Protein AF-A0A139D3P9-F1 (afdb_monomer)

pLDDT: mean 92.94, std 8.16, range [63.44, 98.5]

Sequence (117 aa):
MKNHRDSVEDFERKSLSEIKRGQNHYDLLEAVRLAPSATNGQPWFLVSEAAQIHLYQKSPNFIKKFFYQKMNKIDMGIALAHLWLAVDHLNRDFKIEKLAEVPAEVEGYNYLCTLKL

Solvent-accessible surface area (backbone atoms only — not comparable to full-atom values): 6859 Å² total; per-residue (Å²): 134,83,82,84,59,93,52,79,82,56,53,93,57,77,54,68,76,79,34,43,46,71,89,44,62,60,73,40,53,47,40,33,55,70,40,72,37,73,93,68,62,62,52,58,36,36,43,32,44,95,53,36,38,36,40,24,38,56,54,61,57,78,82,49,33,79,73,41,52,68,54,48,56,49,29,50,50,44,26,49,49,31,34,52,51,42,39,53,75,68,72,50,71,71,47,79,45,66,66,97,62,80,93,68,91,49,93,65,42,42,84,65,36,32,41,37,90

Mean predicted aligned error: 3.98 Å

Radius of gyration: 14.33 Å; Cα contacts (8 Å, |Δi|>4): 163; chains: 1; bounding box: 42×36×28 Å

Secondary structure (DSSP, 8-state):
---S-SSGGGS----HHHHEESSS-HHHHHHHHHS--GGG---EEEEE-SSEEEEEEE---HHHHHHHHHHHHHHHHHHHHHHHHHHHHTT---EEE--SS-SS--TTEEEEEEEE-

Nearest PDB structures (foldseek):
  1vkw-assembly1_A  TM=7.972E-01  e=2.593E-04  Thermotoga maritima MSB8
  7mwr-assembly1_A  TM=4.673E-01  e=2.557E-01  synthetic construct
  7mwr-assembly1_B  TM=5.411E-01  e=5.732E-01  synthetic construct
  8pog-assembly1_D  TM=3.659E-01  e=3.471E+00  Enterobacter sp. 638
  6d6k-assembly1_A  TM=4.088E-01  e=6.070E+00  Acinetobacter baumannii

Structure (mmCIF, N/CA/C/O backbone):
data_AF-A0A139D3P9-F1
#
_entry.id   AF-A0A139D3P9-F1
#
loop_
_atom_site.group_PDB
_atom_site.id
_atom_site.type_symbol
_atom_site.label_atom_id
_atom_site.label_alt_id
_atom_site.label_comp_id
_atom_site.label_asym_id
_atom_site.label_entity_id
_atom_site.label_seq_id
_atom_site.pdbx_PDB_ins_code
_atom_site.Cartn_x
_atom_site.Cartn_y
_atom_site.Cartn_z
_atom_site.occupancy
_atom_site.B_iso_or_equiv
_atom_site.auth_seq_id
_atom_site.auth_comp_id
_atom_site.auth_asym_id
_atom_site.auth_atom_id
_atom_site.pdbx_PDB_model_num
ATOM 1 N N . MET A 1 1 ? 22.017 14.928 -14.978 1.00 63.44 1 MET A N 1
ATOM 2 C CA . MET A 1 1 ? 21.037 14.860 -13.873 1.00 63.44 1 MET A CA 1
ATOM 3 C C . MET A 1 1 ? 21.526 13.781 -12.921 1.00 63.44 1 MET A C 1
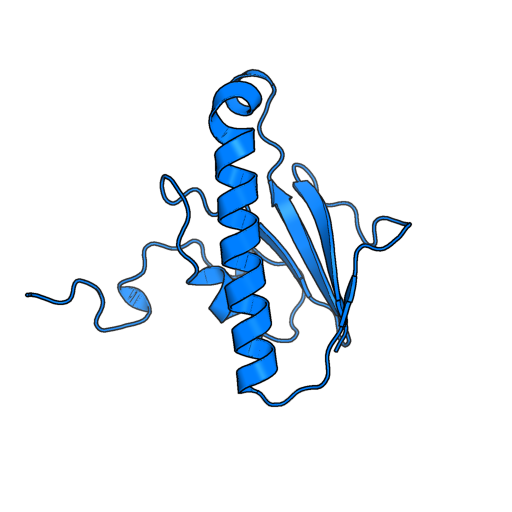ATOM 5 O O . MET A 1 1 ? 21.816 12.695 -13.400 1.00 63.44 1 MET A O 1
ATOM 9 N N . LYS A 1 2 ? 21.751 14.094 -11.640 1.00 75.25 2 LYS A N 1
ATOM 10 C CA . LYS A 1 2 ? 22.192 13.095 -10.653 1.00 75.25 2 LYS A CA 1
ATOM 11 C C . LYS A 1 2 ? 20.951 12.333 -10.183 1.00 75.25 2 LYS A C 1
ATOM 13 O O . LYS A 1 2 ? 19.967 12.980 -9.830 1.00 75.25 2 LYS A O 1
ATOM 18 N N . ASN A 1 3 ? 20.969 11.003 -10.236 1.00 78.00 3 ASN A N 1
ATOM 19 C CA . ASN A 1 3 ? 19.907 10.218 -9.614 1.00 78.00 3 ASN A CA 1
ATOM 20 C C . ASN A 1 3 ? 19.997 10.396 -8.098 1.00 78.00 3 ASN A C 1
ATOM 22 O O . ASN A 1 3 ? 21.082 10.437 -7.526 1.00 78.00 3 ASN A O 1
ATOM 26 N N . HIS A 1 4 ? 18.843 10.580 -7.464 1.00 79.38 4 HIS A N 1
ATOM 27 C CA . HIS A 1 4 ? 18.740 10.720 -6.010 1.00 79.38 4 HIS A CA 1
ATOM 28 C C . HIS A 1 4 ? 18.398 9.394 -5.320 1.00 79.38 4 HIS A C 1
ATOM 30 O O . HIS A 1 4 ? 18.250 9.374 -4.105 1.00 79.38 4 HIS A O 1
ATOM 36 N N . ARG A 1 5 ? 18.200 8.325 -6.099 1.00 84.31 5 ARG A N 1
ATOM 37 C CA . ARG A 1 5 ? 17.860 6.981 -5.635 1.00 84.31 5 ARG A CA 1
ATOM 38 C C . ARG A 1 5 ? 18.529 5.980 -6.567 1.00 84.31 5 ARG A C 1
ATOM 40 O O . ARG A 1 5 ? 18.108 5.860 -7.716 1.00 84.31 5 ARG A O 1
ATOM 47 N N . ASP A 1 6 ? 19.563 5.322 -6.069 1.00 86.50 6 ASP A N 1
ATOM 48 C CA . ASP A 1 6 ? 20.315 4.272 -6.759 1.00 86.50 6 ASP A CA 1
ATOM 49 C C . ASP A 1 6 ? 20.016 2.884 -6.150 1.00 86.50 6 ASP A C 1
ATOM 51 O O . ASP A 1 6 ? 20.297 1.857 -6.766 1.00 86.50 6 ASP A O 1
ATOM 55 N N . SER A 1 7 ? 19.397 2.851 -4.965 1.00 87.81 7 SER A N 1
ATOM 56 C CA . SER A 1 7 ? 19.052 1.659 -4.190 1.00 87.81 7 SER A CA 1
ATOM 57 C C . SER A 1 7 ? 17.712 1.811 -3.448 1.00 87.81 7 SER A C 1
ATOM 59 O O . SER A 1 7 ? 17.117 2.893 -3.411 1.00 87.81 7 SER A O 1
ATOM 61 N N . VAL A 1 8 ? 17.205 0.721 -2.862 1.00 85.25 8 VAL A N 1
ATOM 62 C CA . VAL A 1 8 ? 15.951 0.728 -2.077 1.00 85.25 8 VAL A CA 1
ATOM 63 C C . VAL A 1 8 ? 16.128 1.507 -0.770 1.00 85.25 8 VAL A C 1
ATOM 65 O O . VAL A 1 8 ? 15.185 2.123 -0.272 1.00 85.25 8 VAL A O 1
ATOM 68 N N . GLU A 1 9 ? 17.345 1.524 -0.241 1.00 87.31 9 GLU A N 1
ATOM 69 C CA . GLU A 1 9 ? 17.747 2.196 0.990 1.00 87.31 9 GLU A CA 1
ATOM 70 C C . GLU A 1 9 ? 17.697 3.726 0.864 1.00 87.31 9 GLU A C 1
ATOM 72 O O . GLU A 1 9 ? 17.482 4.417 1.859 1.00 87.31 9 GLU A O 1
ATOM 77 N N . ASP A 1 10 ? 17.799 4.259 -0.357 1.00 88.69 10 ASP A N 1
ATOM 78 C CA . ASP A 1 10 ? 17.703 5.702 -0.625 1.00 88.69 10 ASP A CA 1
ATOM 79 C C . ASP A 1 10 ? 16.269 6.243 -0.485 1.00 88.69 10 ASP A C 1
ATOM 81 O O . ASP A 1 10 ? 16.023 7.455 -0.522 1.00 88.69 10 ASP A O 1
ATOM 85 N N . PHE A 1 11 ? 15.278 5.357 -0.358 1.00 91.56 11 PHE A N 1
ATOM 86 C CA . PHE A 1 11 ? 13.894 5.748 -0.152 1.00 91.56 11 PHE A CA 1
ATOM 87 C C . PHE A 1 11 ? 13.629 5.997 1.332 1.00 91.56 11 PHE A C 1
ATOM 89 O O . PHE A 1 11 ? 13.479 5.068 2.123 1.00 91.56 11 PHE A O 1
ATOM 96 N N . GLU A 1 12 ? 13.423 7.264 1.694 1.00 93.88 12 GLU A N 1
ATOM 97 C CA . GLU A 1 12 ? 12.862 7.623 2.998 1.00 93.88 12 GLU A CA 1
ATOM 98 C C . GLU A 1 12 ? 11.412 7.127 3.111 1.00 93.88 12 GLU A C 1
ATOM 100 O O . GLU A 1 12 ? 10.456 7.792 2.689 1.00 93.88 12 GLU A O 1
ATOM 105 N N . ARG A 1 13 ? 11.241 5.924 3.655 1.00 96.00 13 ARG A N 1
ATOM 106 C CA . ARG A 1 13 ? 9.955 5.247 3.821 1.00 96.00 13 ARG A CA 1
ATOM 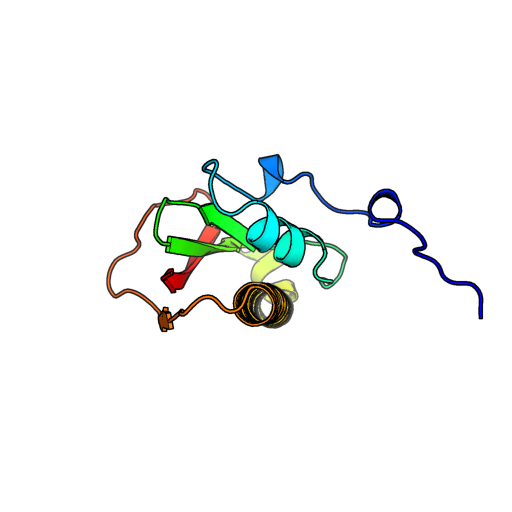107 C C . ARG A 1 13 ? 9.872 4.588 5.184 1.00 96.00 13 ARG A C 1
ATOM 109 O O . ARG A 1 13 ? 10.874 4.139 5.732 1.00 96.00 13 ARG A O 1
ATOM 116 N N . LYS A 1 14 ? 8.649 4.498 5.702 1.00 96.94 14 LYS A N 1
ATOM 117 C CA . LYS A 1 14 ? 8.335 3.664 6.860 1.00 96.94 14 LYS A CA 1
ATOM 118 C C . LYS A 1 14 ? 8.737 2.223 6.556 1.00 96.94 14 LYS A C 1
ATOM 120 O O . LYS A 1 14 ? 8.702 1.785 5.400 1.00 96.94 14 LYS A O 1
ATOM 125 N N . SER A 1 15 ? 9.109 1.488 7.592 1.00 96.25 15 SER A N 1
ATOM 126 C CA . SER A 1 15 ? 9.354 0.052 7.491 1.00 96.25 15 SER A CA 1
ATOM 127 C C . SER A 1 15 ? 8.066 -0.693 7.120 1.00 96.25 15 SER A C 1
ATOM 129 O O . SER A 1 15 ? 6.957 -0.221 7.383 1.00 96.25 15 SER A O 1
ATOM 131 N N . LEU A 1 16 ? 8.188 -1.898 6.549 1.00 95.25 16 LEU A N 1
ATOM 132 C CA . LEU A 1 16 ? 7.014 -2.727 6.252 1.00 95.25 16 LEU A CA 1
ATOM 133 C C . LEU A 1 16 ? 6.164 -2.983 7.502 1.00 95.25 16 LEU A C 1
ATOM 135 O O . LEU A 1 16 ? 4.942 -2.937 7.419 1.00 95.25 16 LEU A O 1
ATOM 139 N N . SER A 1 17 ? 6.790 -3.203 8.662 1.00 95.50 17 SER A N 1
ATOM 140 C CA . SER A 1 17 ? 6.092 -3.428 9.935 1.00 95.50 17 SER A CA 1
ATOM 141 C C . SER A 1 17 ? 5.212 -2.260 10.383 1.00 95.50 17 SER A C 1
ATOM 143 O O . SER A 1 17 ? 4.245 -2.483 11.100 1.00 95.50 17 SER A O 1
ATOM 145 N N . GLU A 1 18 ? 5.510 -1.032 9.960 1.00 96.88 18 GLU A N 1
ATOM 146 C CA . GLU A 1 18 ? 4.705 0.149 10.301 1.00 96.88 18 GLU A CA 1
ATOM 147 C C . GLU A 1 18 ? 3.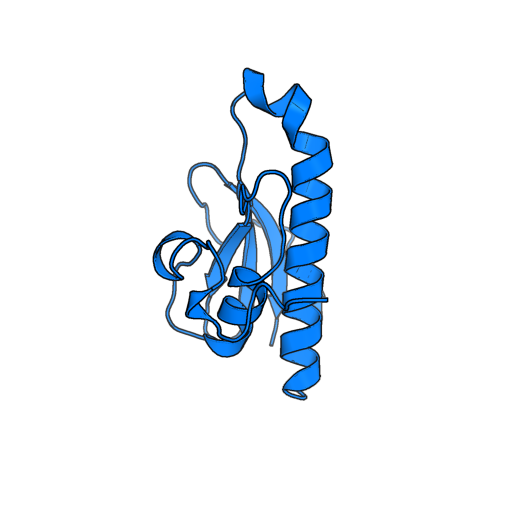492 0.333 9.383 1.00 96.88 18 GLU A C 1
ATOM 149 O O . GLU A 1 18 ? 2.545 1.033 9.745 1.00 96.88 18 GLU A O 1
ATOM 154 N N . ILE A 1 19 ? 3.521 -0.264 8.188 1.00 97.06 19 ILE A N 1
ATOM 155 C CA . ILE A 1 19 ? 2.474 -0.097 7.174 1.00 97.06 19 ILE A CA 1
ATOM 156 C C . ILE A 1 19 ? 1.689 -1.379 6.898 1.00 97.06 19 ILE A C 1
ATOM 158 O O . ILE A 1 19 ? 0.816 -1.362 6.031 1.00 97.06 19 ILE A O 1
ATOM 162 N N . LYS A 1 20 ? 1.991 -2.493 7.581 1.00 97.56 20 LYS A N 1
ATOM 163 C CA . LYS A 1 20 ? 1.300 -3.766 7.361 1.00 97.56 20 LYS A CA 1
ATOM 164 C C . LYS A 1 20 ? 0.973 -4.540 8.632 1.00 97.56 20 LYS A C 1
ATOM 166 O O . LYS A 1 20 ? 1.714 -4.520 9.611 1.00 97.56 20 LYS A O 1
ATOM 171 N N . ARG A 1 21 ? -0.045 -5.391 8.516 1.00 96.94 21 ARG A N 1
ATOM 172 C CA . ARG A 1 21 ? -0.257 -6.600 9.324 1.00 96.94 21 ARG A CA 1
ATOM 173 C C . ARG A 1 21 ? -0.245 -7.833 8.411 1.00 96.94 21 ARG A C 1
ATOM 175 O O . ARG A 1 21 ? -0.656 -7.741 7.259 1.00 96.94 21 ARG A O 1
ATOM 182 N N . GLY A 1 22 ? 0.186 -8.984 8.931 1.00 95.75 22 GLY A N 1
ATOM 183 C CA . GLY A 1 22 ? 0.263 -10.248 8.180 1.00 95.75 22 GLY A CA 1
ATOM 184 C C . GLY A 1 22 ? 1.638 -10.508 7.561 1.00 95.75 22 GLY A C 1
ATOM 185 O O . GLY A 1 22 ? 2.511 -9.644 7.618 1.00 95.75 22 GLY A O 1
ATOM 186 N N . GLN A 1 23 ? 1.858 -11.710 7.021 1.00 95.31 23 GLN A N 1
ATOM 187 C CA . GLN A 1 23 ? 3.179 -12.179 6.556 1.00 95.31 23 GLN A CA 1
ATOM 188 C C . GLN A 1 23 ? 3.173 -12.719 5.113 1.00 95.31 23 GLN A C 1
ATOM 190 O O . GLN A 1 23 ? 4.104 -13.409 4.719 1.00 95.31 23 GLN A O 1
ATOM 195 N N . ASN A 1 24 ? 2.138 -12.427 4.321 1.00 96.69 24 ASN A N 1
ATOM 196 C CA . ASN A 1 24 ? 2.050 -12.873 2.927 1.00 96.69 24 ASN A CA 1
ATOM 197 C C . ASN A 1 24 ? 2.402 -11.736 1.953 1.00 96.69 24 ASN A C 1
ATOM 199 O O . ASN A 1 24 ? 2.310 -10.558 2.314 1.00 96.69 24 ASN A O 1
ATOM 203 N N . HIS A 1 25 ? 2.748 -12.095 0.712 1.00 97.19 25 HIS A N 1
ATOM 204 C CA . HIS A 1 25 ? 2.856 -11.178 -0.439 1.00 97.19 25 HIS A CA 1
ATOM 205 C C . HIS A 1 25 ? 3.831 -10.003 -0.268 1.00 97.19 25 HIS A C 1
ATOM 207 O O . HIS A 1 25 ? 3.527 -8.881 -0.664 1.00 97.19 25 HIS A O 1
ATOM 213 N N . TYR A 1 26 ? 4.993 -10.226 0.357 1.00 97.00 26 TYR A N 1
ATOM 214 C CA . TYR A 1 26 ? 5.961 -9.156 0.650 1.00 97.00 26 TYR A CA 1
ATOM 215 C C . TYR A 1 26 ? 6.382 -8.341 -0.576 1.00 97.00 26 TYR A C 1
ATOM 217 O O . TYR A 1 26 ? 6.523 -7.130 -0.464 1.00 97.00 26 TYR A O 1
ATOM 225 N N . ASP A 1 27 ? 6.537 -8.993 -1.725 1.00 96.88 27 ASP A N 1
ATOM 226 C CA . ASP A 1 27 ? 6.790 -8.382 -3.033 1.00 96.88 27 ASP A CA 1
ATOM 227 C C . ASP A 1 27 ? 5.743 -7.310 -3.386 1.00 96.88 27 ASP A C 1
ATOM 229 O O . ASP A 1 27 ? 6.086 -6.178 -3.732 1.00 96.88 27 ASP A O 1
ATOM 233 N N . LEU A 1 28 ? 4.461 -7.634 -3.210 1.00 98.31 28 LEU A N 1
ATOM 234 C CA . LEU A 1 28 ? 3.348 -6.715 -3.454 1.00 98.31 28 LEU A CA 1
ATOM 235 C C . LEU A 1 28 ? 3.301 -5.570 -2.433 1.00 98.31 28 LEU A C 1
ATOM 237 O O . LEU A 1 28 ? 3.068 -4.415 -2.792 1.00 98.31 28 LEU A O 1
ATOM 241 N N . LEU A 1 29 ? 3.526 -5.873 -1.151 1.00 98.19 29 LEU A N 1
ATOM 242 C CA . LEU A 1 29 ? 3.500 -4.863 -0.086 1.00 98.19 29 LEU A CA 1
ATOM 243 C C . LEU A 1 29 ? 4.674 -3.882 -0.203 1.00 98.19 29 LEU A C 1
ATOM 245 O O . LEU A 1 29 ? 4.522 -2.698 0.102 1.00 98.19 29 LEU A O 1
ATOM 249 N N . GLU A 1 30 ? 5.826 -4.360 -0.666 1.00 97.81 30 GLU A N 1
ATOM 250 C CA . GLU A 1 30 ? 7.020 -3.548 -0.880 1.00 97.81 30 GLU A CA 1
ATOM 251 C C . GLU A 1 30 ? 6.823 -2.538 -2.012 1.00 97.81 30 GLU A C 1
ATOM 253 O O . GLU A 1 30 ? 7.170 -1.366 -1.859 1.00 97.81 30 GLU A O 1
ATOM 258 N N . ALA A 1 31 ? 6.161 -2.934 -3.102 1.00 98.06 31 ALA A N 1
ATOM 259 C CA . ALA A 1 31 ? 5.799 -2.001 -4.168 1.00 98.06 31 ALA A CA 1
ATOM 260 C C . ALA A 1 31 ? 4.936 -0.840 -3.643 1.0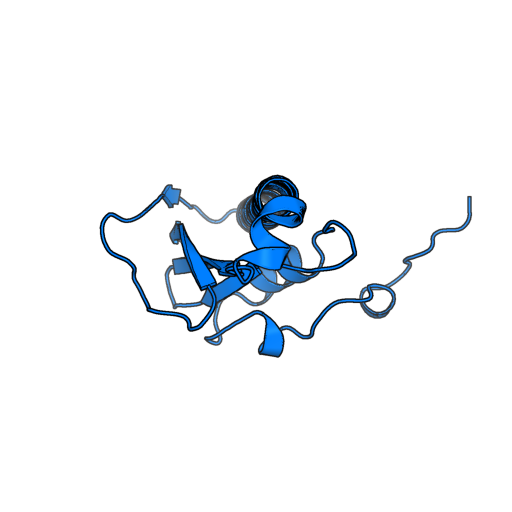0 98.06 31 ALA A C 1
ATOM 262 O O . ALA A 1 31 ? 5.170 0.324 -3.979 1.00 98.06 31 ALA A O 1
ATOM 263 N N . VAL A 1 32 ? 3.982 -1.134 -2.752 1.00 98.38 32 VAL A N 1
ATOM 264 C CA . VAL A 1 32 ? 3.174 -0.101 -2.088 1.00 98.38 32 VAL A CA 1
ATOM 265 C C . VAL A 1 32 ? 4.018 0.754 -1.144 1.00 98.38 32 VAL A C 1
ATOM 267 O O . VAL A 1 32 ? 3.847 1.971 -1.111 1.00 98.38 32 VAL A O 1
ATOM 270 N N . ARG A 1 33 ? 4.956 0.159 -0.396 1.00 98.12 33 ARG A N 1
ATOM 271 C CA . ARG A 1 33 ? 5.865 0.895 0.499 1.00 98.12 33 ARG A CA 1
ATOM 272 C C . ARG A 1 33 ? 6.676 1.949 -0.252 1.00 98.12 33 ARG A C 1
ATOM 274 O O . ARG A 1 33 ? 6.853 3.054 0.256 1.00 98.12 33 ARG A O 1
ATOM 281 N N . LEU A 1 34 ? 7.149 1.625 -1.453 1.00 97.12 34 LEU A N 1
ATOM 282 C CA . LEU A 1 34 ? 8.008 2.504 -2.251 1.00 97.12 34 LEU A CA 1
ATOM 283 C C . LEU A 1 34 ? 7.248 3.628 -2.968 1.00 97.12 34 LEU A C 1
ATOM 285 O O . LEU A 1 34 ? 7.860 4.643 -3.334 1.00 97.12 34 LEU A O 1
ATOM 289 N N . ALA A 1 35 ? 5.924 3.506 -3.088 1.00 97.69 35 ALA A N 1
ATOM 290 C CA . ALA A 1 35 ? 5.066 4.507 -3.706 1.00 97.69 35 ALA A CA 1
ATOM 291 C C . ALA A 1 35 ? 5.340 5.927 -3.155 1.00 97.69 35 ALA A C 1
ATOM 293 O O . ALA A 1 35 ? 5.599 6.108 -1.957 1.00 97.69 35 ALA A O 1
ATOM 294 N N . PRO A 1 36 ? 5.334 6.973 -4.003 1.00 96.44 36 PRO A N 1
ATOM 295 C CA . PRO A 1 36 ? 5.423 8.347 -3.534 1.00 96.44 36 PRO A CA 1
ATOM 296 C C . PRO A 1 36 ? 4.120 8.773 -2.850 1.00 96.44 36 PRO A C 1
ATOM 298 O O . PRO A 1 36 ? 3.043 8.259 -3.138 1.00 96.44 36 PRO A O 1
ATOM 301 N N . SER A 1 37 ? 4.225 9.744 -1.946 1.00 96.06 37 SER A N 1
ATOM 302 C CA . SER A 1 37 ? 3.071 10.374 -1.305 1.00 96.06 37 SER A CA 1
ATOM 303 C C . SER A 1 37 ? 3.364 11.829 -0.991 1.00 96.06 37 SER A C 1
ATOM 305 O O . SER A 1 37 ? 4.520 12.221 -0.781 1.00 96.06 37 SER A O 1
ATOM 307 N N . ALA A 1 38 ? 2.318 12.641 -0.942 1.00 92.69 38 ALA A N 1
ATOM 308 C CA . ALA A 1 38 ? 2.463 14.033 -0.598 1.00 92.69 38 ALA A CA 1
ATOM 309 C C . ALA A 1 38 ? 3.003 14.189 0.830 1.00 92.69 38 ALA A C 1
ATOM 311 O O . ALA A 1 38 ? 2.606 13.484 1.762 1.00 92.69 38 ALA A O 1
ATOM 312 N N . THR A 1 39 ? 3.953 15.111 1.009 1.00 90.38 39 THR A N 1
ATOM 313 C CA . THR A 1 39 ? 4.672 15.333 2.283 1.00 90.38 39 THR A CA 1
ATOM 314 C C . THR A 1 39 ? 5.350 14.077 2.858 1.00 90.38 39 THR A C 1
ATOM 316 O O . THR A 1 39 ? 5.670 14.044 4.041 1.00 90.38 39 THR A O 1
ATOM 319 N N . ASN A 1 40 ? 5.550 13.036 2.035 1.00 93.75 40 ASN A N 1
ATOM 320 C CA . ASN A 1 40 ? 6.014 11.713 2.458 1.00 93.75 40 ASN A CA 1
ATOM 321 C C . ASN A 1 40 ? 5.146 11.070 3.566 1.00 93.75 40 ASN A C 1
ATOM 323 O O . ASN A 1 40 ? 5.626 10.268 4.370 1.00 93.75 40 ASN A O 1
ATOM 327 N N . GLY A 1 41 ? 3.856 11.429 3.629 1.00 93.38 41 GLY A N 1
ATOM 328 C CA . GLY A 1 41 ? 2.962 11.043 4.723 1.00 93.38 41 GLY A CA 1
ATOM 329 C C . GLY A 1 41 ? 2.657 9.544 4.787 1.00 93.38 41 GLY A C 1
ATOM 330 O O . GLY A 1 41 ? 2.366 9.026 5.875 1.00 93.38 41 GLY A O 1
ATOM 331 N N . GLN A 1 42 ? 2.751 8.854 3.643 1.00 97.06 42 GLN A N 1
ATOM 332 C CA . GLN A 1 42 ? 2.521 7.414 3.478 1.00 97.06 42 GLN A CA 1
ATOM 333 C C . GLN A 1 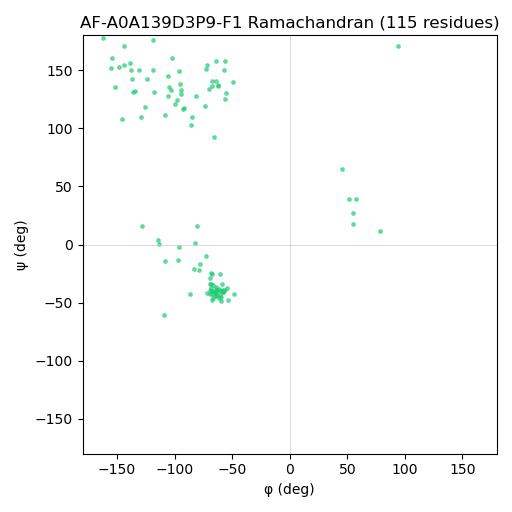42 ? 1.240 6.979 4.211 1.00 97.06 42 GLN A C 1
ATO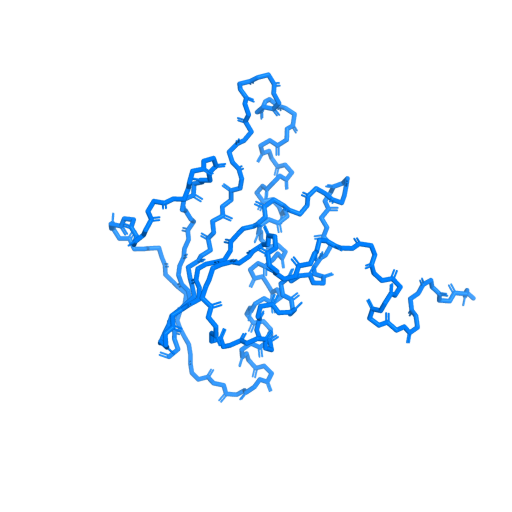M 335 O O . GLN A 1 42 ? 1.318 6.303 5.247 1.00 97.06 42 GLN A O 1
ATOM 340 N N . PRO A 1 43 ? 0.061 7.468 3.770 1.00 96.56 43 PRO A N 1
ATOM 341 C CA . PRO A 1 43 ? -1.194 7.320 4.498 1.00 96.56 43 PRO A CA 1
ATOM 342 C C . PRO A 1 43 ? -1.853 5.948 4.295 1.00 96.56 43 PRO A C 1
ATOM 344 O O . PRO A 1 43 ? -3.034 5.815 4.597 1.00 96.56 43 PRO A O 1
ATOM 347 N N . TRP A 1 44 ? -1.137 4.945 3.789 1.00 98.19 44 TRP A N 1
ATOM 348 C CA . TRP A 1 44 ? -1.648 3.592 3.581 1.00 98.19 44 TRP A CA 1
ATOM 349 C C . TRP A 1 44 ? -1.306 2.662 4.743 1.00 98.19 44 TRP A C 1
ATOM 351 O O . TRP A 1 44 ? -0.261 2.784 5.381 1.00 98.19 44 TRP A O 1
ATOM 361 N N . PHE A 1 45 ? -2.191 1.698 4.973 1.00 98.38 45 PHE A N 1
ATOM 362 C CA . PHE A 1 45 ? -1.934 0.516 5.783 1.00 98.38 45 PHE A CA 1
ATOM 363 C C . PHE A 1 45 ? -2.513 -0.712 5.078 1.00 98.38 45 PHE A C 1
ATOM 365 O O . PHE A 1 45 ? -3.571 -0.635 4.452 1.00 98.38 45 PHE A O 1
ATOM 372 N N . LEU A 1 46 ? -1.806 -1.832 5.159 1.00 98.38 46 LEU A N 1
ATOM 373 C CA . LEU A 1 46 ? -2.105 -3.070 4.450 1.00 98.38 46 LEU A CA 1
ATOM 374 C C . LEU A 1 46 ? -2.398 -4.184 5.453 1.00 98.38 46 LEU A C 1
ATOM 376 O O . LEU A 1 46 ? -1.620 -4.423 6.373 1.00 98.38 46 LEU A O 1
ATOM 380 N N . VAL A 1 47 ? -3.483 -4.924 5.266 1.00 98.19 47 VAL A N 1
ATOM 381 C CA . VAL A 1 47 ? -3.674 -6.206 5.956 1.00 98.19 47 VAL A CA 1
ATOM 382 C C . VAL A 1 47 ? -3.514 -7.301 4.917 1.00 98.19 47 VAL A C 1
ATOM 384 O O . VAL A 1 47 ? -4.320 -7.398 3.997 1.00 98.19 47 VAL A O 1
ATOM 387 N N . SER A 1 48 ? -2.437 -8.071 5.047 1.00 97.62 48 SER A N 1
ATOM 388 C CA . SER A 1 48 ? -2.070 -9.131 4.115 1.00 97.62 48 SER A CA 1
ATOM 389 C C . SER A 1 48 ? -2.489 -10.496 4.648 1.00 97.62 48 SER A C 1
ATOM 391 O O . SER A 1 48 ? -2.048 -10.933 5.715 1.00 97.62 48 SER A O 1
ATOM 393 N N . GLU A 1 49 ? -3.322 -11.177 3.878 1.00 97.31 49 GLU A N 1
ATOM 394 C CA . GLU A 1 49 ? -3.828 -12.521 4.128 1.00 97.31 49 GLU A CA 1
ATOM 395 C C . GLU A 1 49 ? -3.386 -13.459 2.998 1.00 97.31 49 GLU A C 1
ATOM 397 O O . GLU A 1 49 ? -2.724 -13.043 2.049 1.00 97.31 49 GLU A O 1
ATOM 402 N N . ALA A 1 50 ? -3.700 -14.751 3.105 1.00 96.94 50 ALA A N 1
ATOM 403 C CA . ALA A 1 50 ? -3.207 -15.745 2.150 1.00 96.94 50 ALA A CA 1
ATOM 404 C C . ALA A 1 50 ? -3.674 -15.466 0.708 1.00 96.94 50 ALA A C 1
ATOM 406 O O . ALA A 1 50 ? -2.859 -15.512 -0.207 1.00 96.94 50 ALA A O 1
ATOM 407 N N . ALA A 1 51 ? -4.948 -15.112 0.516 1.00 96.94 51 ALA A N 1
ATOM 408 C CA . ALA A 1 51 ? -5.556 -14.898 -0.805 1.00 96.94 51 ALA A CA 1
ATOM 409 C C . ALA A 1 51 ? -5.975 -13.441 -1.067 1.00 96.94 51 ALA A C 1
ATOM 411 O O . ALA A 1 51 ? -6.612 -13.140 -2.072 1.00 96.94 51 ALA A O 1
ATOM 412 N N . GLN A 1 52 ? -5.686 -12.520 -0.145 1.00 97.38 52 GLN A N 1
ATOM 413 C CA . GLN A 1 52 ? -6.167 -11.149 -0.271 1.00 97.38 52 GLN A CA 1
ATOM 414 C C . GLN A 1 52 ? -5.307 -10.139 0.478 1.00 97.38 52 GLN A C 1
ATOM 416 O O . GLN A 1 52 ? -4.679 -10.441 1.491 1.00 97.38 52 GLN A O 1
ATOM 421 N N . ILE A 1 53 ? -5.309 -8.913 -0.031 1.00 98.38 53 ILE A N 1
ATOM 422 C CA . ILE A 1 53 ? -4.658 -7.756 0.571 1.00 98.38 53 ILE A CA 1
ATOM 423 C C . ILE A 1 53 ? -5.707 -6.661 0.723 1.00 98.38 53 ILE A C 1
ATOM 425 O O . ILE A 1 53 ? -6.265 -6.165 -0.257 1.00 98.38 53 ILE A O 1
ATOM 429 N N . HIS A 1 54 ? -5.968 -6.260 1.959 1.00 98.25 54 HIS A N 1
ATOM 430 C CA . HIS A 1 54 ? -6.894 -5.180 2.270 1.00 98.25 54 HIS A CA 1
ATOM 431 C C . HIS A 1 54 ? -6.137 -3.864 2.421 1.00 98.25 54 HIS A C 1
ATOM 433 O O . HIS A 1 54 ? -5.162 -3.780 3.172 1.00 98.25 54 HIS A O 1
ATOM 439 N N . LEU A 1 55 ? -6.609 -2.832 1.727 1.00 98.19 55 LEU A N 1
ATOM 440 C CA . LEU A 1 55 ? -5.988 -1.518 1.698 1.00 98.19 55 LEU A CA 1
ATOM 441 C C . LEU A 1 55 ? -6.801 -0.535 2.545 1.00 98.19 55 LEU A C 1
ATOM 443 O O . LEU A 1 55 ? -8.008 -0.369 2.341 1.00 98.19 55 LEU A O 1
ATOM 447 N N . TYR A 1 56 ? -6.125 0.146 3.466 1.00 97.94 56 TYR A N 1
ATOM 448 C CA . TYR A 1 56 ? -6.718 1.112 4.383 1.00 97.94 56 TYR A CA 1
ATOM 449 C C . TYR A 1 56 ? -6.026 2.468 4.258 1.00 97.94 56 TYR A C 1
ATOM 451 O O . TYR A 1 56 ? -4.810 2.548 4.097 1.00 97.94 56 TYR A O 1
ATOM 459 N N . GLN A 1 57 ? -6.800 3.547 4.362 1.00 96.19 57 GLN A N 1
ATOM 460 C CA . GLN A 1 57 ? -6.302 4.919 4.378 1.00 96.19 57 GLN A CA 1
ATOM 461 C C . GLN A 1 57 ? -6.317 5.472 5.796 1.00 96.19 57 GLN A C 1
ATOM 463 O O . GLN A 1 57 ? -7.348 5.438 6.463 1.00 96.19 57 GLN A O 1
ATOM 468 N N . LYS A 1 58 ? -5.221 6.094 6.221 1.00 94.19 58 LYS A N 1
ATOM 469 C CA . LYS A 1 58 ? -5.124 6.790 7.500 1.00 94.19 58 LYS A CA 1
ATOM 470 C C . LYS A 1 58 ? -6.230 7.834 7.624 1.00 94.19 58 LYS A C 1
ATOM 472 O O . LYS A 1 58 ? -6.431 8.657 6.725 1.00 94.19 58 LYS A O 1
ATOM 477 N N . SER A 1 59 ? -6.926 7.805 8.751 1.00 88.06 59 SER A N 1
ATOM 478 C CA . SER A 1 59 ? -7.966 8.754 9.133 1.00 88.06 59 SER A CA 1
ATOM 479 C C . SER A 1 59 ? -7.317 9.961 9.807 1.00 88.06 59 SER A C 1
ATOM 481 O O . SER A 1 59 ? -6.909 9.864 10.963 1.00 88.06 59 SER A O 1
ATOM 483 N N . PRO A 1 60 ? -7.167 11.113 9.127 1.00 78.00 60 PRO A N 1
ATOM 484 C CA . PRO A 1 60 ? -6.670 12.307 9.793 1.00 78.00 60 PRO A CA 1
ATOM 485 C C . PRO A 1 60 ? -7.691 12.805 10.824 1.00 78.00 60 PRO A C 1
ATOM 487 O O . PRO A 1 60 ? -8.893 12.840 10.551 1.00 78.00 60 PRO A O 1
ATOM 490 N N . ASN A 1 61 ? -7.200 13.268 11.977 1.00 77.25 61 ASN A N 1
ATOM 491 C CA . ASN A 1 61 ? -8.019 13.972 12.967 1.00 77.25 61 ASN A CA 1
ATOM 492 C C . ASN A 1 61 ? -8.707 15.193 12.334 1.00 77.25 61 ASN A C 1
ATOM 494 O O . ASN A 1 61 ? -8.223 15.743 11.341 1.00 77.25 61 ASN A O 1
ATOM 498 N N . PHE A 1 62 ? -9.802 15.652 12.943 1.00 68.88 62 PHE A N 1
ATOM 499 C CA . PHE A 1 62 ? -10.708 16.662 12.378 1.00 68.88 62 PHE A CA 1
ATOM 500 C C . PHE A 1 62 ? -9.993 17.913 11.826 1.00 68.88 62 PHE A C 1
ATOM 502 O O . PHE A 1 62 ? -10.270 18.334 10.708 1.00 68.88 62 PHE A O 1
ATOM 509 N N . ILE A 1 63 ? -8.990 18.429 12.548 1.00 69.12 63 ILE A N 1
ATOM 510 C CA . ILE A 1 63 ? -8.185 19.600 12.147 1.00 69.12 63 ILE A CA 1
ATOM 511 C C . ILE A 1 63 ? -7.370 19.328 10.868 1.00 69.12 63 ILE A C 1
ATOM 513 O O . ILE A 1 63 ? -7.307 20.156 9.965 1.00 69.12 63 ILE A O 1
ATOM 517 N N . LYS A 1 64 ? -6.755 18.144 10.759 1.00 71.56 64 LYS A N 1
ATOM 518 C CA . LYS A 1 64 ? -5.928 17.754 9.604 1.00 71.56 64 LYS A CA 1
ATOM 519 C C . LYS A 1 64 ? -6.778 17.321 8.405 1.00 71.56 64 LYS A C 1
ATOM 521 O O . LYS A 1 64 ? -6.308 17.366 7.272 1.00 71.56 64 LYS A O 1
ATOM 526 N N . LYS A 1 65 ? -8.032 16.920 8.626 1.00 71.81 65 LYS A N 1
ATOM 527 C CA . LYS A 1 65 ? -8.933 16.441 7.570 1.00 71.81 65 LYS A CA 1
ATOM 528 C C . LYS A 1 65 ? -9.147 17.487 6.472 1.00 71.81 65 LYS A C 1
ATOM 530 O O . LYS A 1 65 ? -9.116 17.123 5.303 1.00 71.81 65 LYS A O 1
ATOM 535 N N . PHE A 1 66 ? -9.282 18.765 6.827 1.00 68.00 66 PHE A N 1
ATOM 536 C CA . PHE A 1 66 ? -9.511 19.838 5.852 1.00 68.00 66 PHE A CA 1
ATOM 537 C C . PHE A 1 66 ? -8.368 19.981 4.831 1.00 68.00 66 PHE A C 1
ATOM 539 O O . PHE A 1 66 ? -8.620 20.166 3.644 1.00 68.00 66 PHE A O 1
ATOM 546 N N . PHE A 1 67 ? -7.118 19.819 5.273 1.00 70.31 67 PHE A N 1
ATOM 547 C CA . PHE A 1 67 ? -5.939 19.978 4.417 1.00 70.31 67 PHE A CA 1
ATOM 548 C C . PHE A 1 67 ? -5.559 18.692 3.677 1.00 70.31 67 PHE A C 1
ATOM 550 O O . PHE A 1 67 ? -5.250 18.721 2.490 1.00 70.31 67 PHE A O 1
ATOM 557 N N . TYR A 1 68 ? -5.604 17.547 4.363 1.00 75.88 68 TYR A N 1
ATOM 558 C CA . TYR A 1 68 ? -5.001 16.312 3.853 1.00 75.88 68 TYR A CA 1
ATOM 559 C C . TYR A 1 68 ? -5.987 15.373 3.156 1.00 75.88 68 TYR A C 1
ATOM 561 O O . TYR A 1 68 ? -5.558 14.459 2.462 1.00 75.88 68 TYR A O 1
ATOM 569 N N . GLN A 1 69 ? -7.306 15.560 3.284 1.00 76.00 69 GLN A N 1
ATOM 570 C CA . GLN A 1 69 ? -8.264 14.575 2.764 1.00 76.00 69 GLN A CA 1
ATOM 571 C C . GLN A 1 69 ? -8.190 14.407 1.239 1.00 76.00 69 GLN A C 1
ATOM 573 O O . GLN A 1 69 ? -8.313 13.286 0.748 1.00 76.00 69 GLN A O 1
ATOM 578 N N . LYS A 1 70 ? -7.992 15.493 0.481 1.00 82.12 70 LYS A N 1
ATOM 579 C CA . LYS A 1 70 ? -7.869 15.408 -0.984 1.00 82.12 70 LYS A CA 1
ATOM 580 C C . LYS A 1 70 ? -6.538 14.777 -1.401 1.00 82.12 70 LYS A C 1
ATOM 582 O O . LYS A 1 70 ? -6.531 13.936 -2.292 1.00 82.12 70 LYS A O 1
ATOM 587 N N . MET A 1 71 ? -5.447 15.151 -0.734 1.00 88.12 71 MET A N 1
ATOM 588 C CA . MET A 1 71 ? -4.104 14.631 -1.011 1.00 88.12 71 MET A CA 1
ATOM 589 C C . MET A 1 71 ? -4.007 13.145 -0.672 1.00 88.12 71 MET A C 1
ATOM 591 O O . MET A 1 71 ? -3.607 12.367 -1.527 1.00 88.12 71 MET A O 1
ATOM 595 N N . ASN A 1 72 ? -4.518 12.730 0.491 1.00 91.50 72 ASN A N 1
ATOM 596 C CA . ASN A 1 72 ? -4.532 11.324 0.882 1.00 91.50 72 ASN A CA 1
ATOM 597 C C . ASN A 1 72 ? -5.274 10.463 -0.145 1.00 91.50 72 ASN A C 1
ATOM 599 O O . ASN A 1 72 ? -4.798 9.389 -0.471 1.00 91.50 72 ASN A O 1
ATOM 603 N N . LYS A 1 73 ? -6.394 10.928 -0.717 1.00 91.88 73 LYS A N 1
ATOM 604 C CA . LYS A 1 73 ? -7.090 10.171 -1.773 1.00 91.88 73 LYS A CA 1
ATOM 605 C C . LYS A 1 73 ? -6.214 9.950 -3.011 1.00 91.88 73 LYS A C 1
ATOM 607 O O . LYS A 1 73 ? -6.258 8.870 -3.590 1.00 91.88 73 LYS A O 1
ATOM 612 N N . ILE A 1 74 ? -5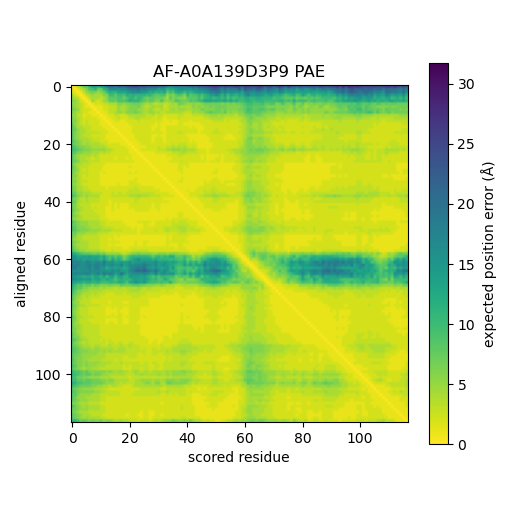.435 10.958 -3.407 1.00 95.38 74 ILE A N 1
ATOM 613 C CA . ILE A 1 74 ? -4.487 10.850 -4.524 1.00 95.38 74 ILE A CA 1
ATOM 614 C C . ILE A 1 74 ? -3.362 9.880 -4.152 1.00 95.38 74 ILE A C 1
ATOM 616 O O . ILE A 1 74 ? -3.097 8.951 -4.909 1.00 95.38 74 ILE A O 1
ATOM 620 N N . ASP A 1 75 ? -2.772 10.032 -2.965 1.00 97.25 75 ASP A N 1
ATOM 621 C CA . ASP A 1 75 ? -1.714 9.150 -2.460 1.00 97.25 75 ASP A CA 1
ATOM 622 C C . ASP A 1 75 ? -2.175 7.686 -2.396 1.00 97.25 75 ASP A C 1
ATOM 624 O O . ASP A 1 75 ? -1.429 6.780 -2.757 1.00 97.25 75 ASP A O 1
ATOM 628 N N . MET A 1 76 ? -3.427 7.439 -2.003 1.00 97.81 76 MET A N 1
ATOM 629 C CA . MET A 1 76 ? -4.005 6.094 -1.997 1.00 97.81 76 MET A CA 1
ATOM 630 C C . MET A 1 76 ? -4.240 5.545 -3.405 1.00 97.81 76 MET A C 1
ATOM 632 O O . MET A 1 76 ? -4.074 4.347 -3.615 1.00 97.81 76 MET A O 1
ATOM 636 N N . GLY A 1 77 ? -4.587 6.393 -4.377 1.00 97.88 77 GLY A N 1
ATOM 637 C CA . GLY A 1 77 ? -4.640 5.999 -5.786 1.00 97.88 77 GLY A CA 1
ATOM 638 C C . GLY A 1 77 ? -3.264 5.599 -6.323 1.00 97.88 77 GLY A C 1
ATOM 639 O O . GLY A 1 77 ? -3.141 4.587 -7.005 1.00 97.88 77 GLY A O 1
ATOM 640 N N . ILE A 1 78 ? -2.216 6.340 -5.952 1.00 98.50 78 ILE A N 1
ATOM 641 C CA . ILE A 1 78 ? -0.824 6.022 -6.303 1.00 98.50 78 ILE A CA 1
ATOM 642 C C . ILE A 1 78 ? -0.385 4.702 -5.655 1.00 98.50 78 ILE A C 1
ATOM 644 O O . ILE A 1 78 ? 0.222 3.864 -6.322 1.00 98.50 78 ILE A O 1
ATOM 648 N N . ALA A 1 79 ? -0.700 4.495 -4.375 1.00 98.50 79 ALA A N 1
ATOM 649 C CA . ALA A 1 79 ? -0.433 3.243 -3.669 1.00 98.50 79 ALA A CA 1
ATOM 650 C C . ALA A 1 79 ? -1.143 2.053 -4.336 1.00 98.50 79 ALA A C 1
ATOM 652 O O . ALA A 1 79 ? -0.525 1.017 -4.575 1.00 98.50 79 ALA A O 1
ATOM 653 N N . LEU A 1 80 ? -2.420 2.219 -4.698 1.00 98.31 80 LEU A N 1
ATOM 654 C CA . LEU A 1 80 ? -3.194 1.195 -5.399 1.00 98.31 80 LEU A CA 1
ATOM 655 C C . LEU A 1 80 ? -2.625 0.893 -6.791 1.00 98.31 80 LEU A C 1
ATOM 657 O O . LEU A 1 80 ? -2.588 -0.267 -7.182 1.00 98.31 80 LEU A O 1
ATOM 661 N N . ALA A 1 81 ? -2.145 1.904 -7.518 1.00 98.50 81 ALA A N 1
ATOM 662 C CA . ALA A 1 81 ? -1.501 1.709 -8.814 1.00 98.50 81 ALA A CA 1
ATOM 663 C C . ALA A 1 81 ? -0.192 0.910 -8.698 1.00 98.50 81 ALA A C 1
ATOM 665 O O . ALA A 1 81 ? 0.044 0.025 -9.512 1.00 98.50 81 ALA A O 1
ATOM 666 N N . HIS A 1 82 ? 0.631 1.161 -7.672 1.00 98.50 82 HIS A N 1
ATOM 667 C CA . HIS A 1 82 ? 1.828 0.346 -7.422 1.00 98.50 82 HIS A CA 1
ATOM 668 C C . HIS A 1 82 ? 1.471 -1.099 -7.083 1.00 98.50 82 HIS A C 1
ATOM 670 O O . HIS A 1 82 ? 2.114 -2.016 -7.583 1.00 98.50 82 HIS A O 1
ATOM 676 N N . LEU A 1 83 ? 0.427 -1.303 -6.274 1.00 98.38 83 LEU A N 1
ATOM 677 C CA . LEU A 1 83 ? -0.062 -2.641 -5.959 1.00 98.38 83 LEU A CA 1
ATOM 678 C C . LEU A 1 83 ? -0.546 -3.375 -7.220 1.00 98.38 83 LEU A C 1
ATOM 680 O O . LEU A 1 83 ? -0.186 -4.528 -7.431 1.00 98.38 83 LEU A O 1
ATOM 684 N N . TRP A 1 84 ? -1.327 -2.686 -8.057 1.00 98.31 84 TRP A N 1
ATOM 685 C CA . TRP A 1 84 ? -1.839 -3.191 -9.333 1.00 98.31 84 TRP A CA 1
ATOM 686 C C . TRP A 1 84 ? -0.702 -3.572 -10.291 1.00 98.31 84 TRP A C 1
ATOM 688 O O . TRP A 1 84 ? -0.681 -4.680 -10.812 1.00 98.31 84 TRP A O 1
ATOM 698 N N . LEU A 1 85 ? 0.285 -2.689 -10.468 1.00 98.44 85 LEU A N 1
ATOM 699 C CA . LEU A 1 85 ? 1.441 -2.948 -11.331 1.00 98.44 85 LEU A CA 1
ATOM 700 C C . LEU A 1 85 ? 2.296 -4.104 -10.811 1.00 98.44 85 LEU A C 1
ATOM 702 O O . LEU A 1 85 ? 2.822 -4.877 -11.602 1.00 98.44 85 LEU A O 1
ATOM 706 N N . ALA A 1 86 ? 2.442 -4.233 -9.491 1.00 98.25 86 ALA A N 1
ATOM 707 C CA . ALA A 1 86 ? 3.220 -5.311 -8.899 1.00 98.25 86 ALA A CA 1
ATOM 708 C C . ALA A 1 86 ? 2.562 -6.679 -9.112 1.00 98.25 86 ALA A C 1
ATOM 710 O O . ALA A 1 86 ? 3.254 -7.635 -9.448 1.00 98.25 86 ALA A O 1
ATOM 711 N N . VAL A 1 87 ? 1.238 -6.785 -8.954 1.00 97.81 87 VAL A N 1
ATOM 712 C CA . VAL A 1 87 ? 0.539 -8.056 -9.195 1.00 97.81 87 VAL A CA 1
ATOM 713 C C . VAL A 1 87 ? 0.531 -8.432 -10.680 1.00 97.81 87 VAL A C 1
ATOM 715 O O . VAL A 1 87 ? 0.778 -9.593 -11.006 1.00 97.81 87 VAL A O 1
ATOM 718 N N . ASP A 1 88 ? 0.361 -7.444 -11.563 1.00 97.62 88 ASP A N 1
ATOM 719 C CA . ASP A 1 88 ? 0.427 -7.611 -13.017 1.00 97.62 88 ASP A CA 1
ATOM 720 C C . ASP A 1 88 ? 1.830 -8.054 -13.464 1.00 97.62 88 ASP A C 1
ATOM 722 O O . ASP A 1 88 ? 1.978 -9.035 -14.187 1.00 97.62 88 ASP A O 1
ATOM 726 N N . HIS A 1 89 ? 2.883 -7.430 -12.926 1.00 98.00 89 HIS A N 1
ATOM 727 C CA . HIS A 1 89 ? 4.273 -7.812 -13.192 1.00 98.00 89 HIS A CA 1
ATOM 728 C C . HIS A 1 89 ? 4.583 -9.267 -12.807 1.00 98.00 89 HIS A C 1
ATOM 730 O O . HIS A 1 89 ? 5.379 -9.939 -13.465 1.00 98.00 89 HIS A O 1
ATOM 736 N N . LEU A 1 90 ? 3.943 -9.767 -11.749 1.00 96.88 90 LEU A N 1
ATOM 737 C CA . LEU A 1 90 ? 4.081 -11.151 -11.299 1.00 96.88 90 LEU A CA 1
ATOM 738 C C . LEU A 1 90 ? 3.183 -12.128 -12.073 1.00 96.88 90 LEU A C 1
ATOM 740 O O . LEU A 1 90 ? 3.218 -13.322 -11.775 1.00 96.88 90 LEU A O 1
ATOM 744 N N . ASN A 1 91 ? 2.414 -11.646 -13.056 1.00 96.94 91 ASN A N 1
ATOM 745 C CA . ASN A 1 91 ? 1.470 -12.412 -13.872 1.00 96.94 91 ASN A CA 1
ATOM 746 C C . ASN A 1 91 ? 0.491 -13.243 -13.025 1.00 96.94 91 ASN A C 1
ATOM 748 O O . ASN A 1 91 ? 0.212 -14.401 -13.340 1.00 96.94 91 ASN A O 1
ATOM 752 N N . ARG A 1 92 ? 0.014 -12.679 -11.908 1.00 96.06 92 ARG A N 1
ATOM 753 C CA . ARG A 1 92 ? -1.009 -13.314 -11.067 1.00 96.06 92 ARG A CA 1
ATOM 754 C C . ARG A 1 92 ? -2.376 -12.782 -11.467 1.00 96.06 92 ARG A C 1
ATOM 756 O O . ARG A 1 92 ? -2.520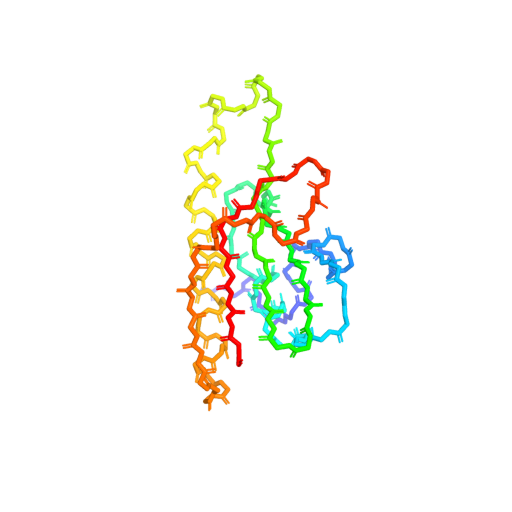 -11.578 -11.655 1.00 96.06 92 ARG A O 1
ATOM 763 N N . ASP A 1 93 ? -3.371 -13.657 -11.547 1.00 96.44 93 ASP A N 1
ATOM 764 C CA . ASP A 1 93 ? -4.758 -13.221 -11.679 1.00 96.44 93 ASP A CA 1
ATOM 765 C C . ASP A 1 93 ? -5.173 -12.454 -10.425 1.00 96.44 93 ASP A C 1
ATOM 767 O O . ASP A 1 93 ? -4.792 -12.801 -9.306 1.00 96.44 93 ASP A 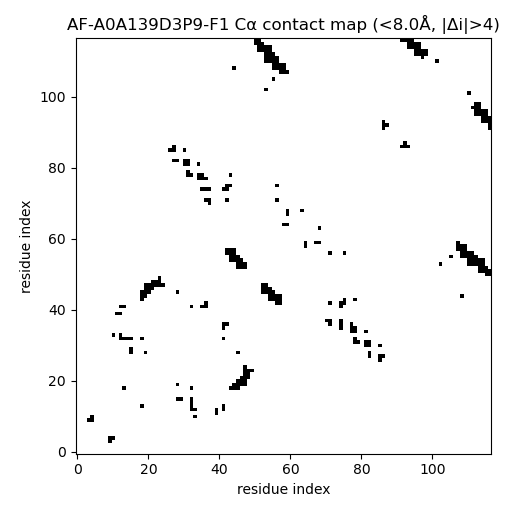O 1
ATOM 771 N N . PHE A 1 94 ? -5.939 -11.380 -10.600 1.00 97.69 94 PHE A N 1
ATOM 772 C CA . PHE A 1 94 ? -6.407 -10.603 -9.464 1.00 97.69 94 PHE A CA 1
ATOM 773 C C . PHE A 1 94 ? -7.694 -9.846 -9.755 1.00 97.69 94 PHE A C 1
ATOM 775 O O . PHE A 1 94 ? -8.058 -9.553 -10.896 1.00 97.69 94 PHE A O 1
ATOM 782 N N . LYS A 1 95 ? -8.368 -9.462 -8.674 1.00 98.00 95 LYS A N 1
ATOM 783 C CA . LYS A 1 95 ? -9.517 -8.561 -8.708 1.00 98.00 95 LYS A CA 1
ATOM 784 C C . LYS A 1 95 ? -9.404 -7.533 -7.599 1.00 98.00 95 LYS A C 1
ATOM 786 O O . LYS A 1 95 ? -9.211 -7.884 -6.440 1.00 98.00 95 LYS A O 1
ATOM 791 N N . ILE A 1 96 ? -9.595 -6.264 -7.940 1.00 97.88 96 ILE A N 1
ATOM 792 C CA . ILE A 1 96 ? -9.754 -5.201 -6.947 1.00 97.88 96 ILE A CA 1
ATOM 793 C C . ILE A 1 96 ? -11.243 -4.932 -6.768 1.00 97.88 96 ILE A C 1
ATOM 795 O O . ILE A 1 96 ? -11.951 -4.632 -7.729 1.00 97.88 96 ILE A O 1
ATOM 799 N N . GLU A 1 97 ? -11.721 -5.016 -5.533 1.00 97.44 97 GLU A N 1
ATOM 800 C CA . GLU A 1 97 ? -13.100 -4.687 -5.200 1.00 97.44 97 GLU A CA 1
ATOM 801 C C . GLU A 1 97 ? -13.214 -4.015 -3.836 1.00 97.44 97 GLU A C 1
ATOM 803 O O . GLU A 1 97 ? -12.381 -4.190 -2.947 1.00 97.44 97 GLU A O 1
ATOM 808 N N . LYS A 1 98 ? -14.271 -3.223 -3.666 1.00 97.19 98 LYS A N 1
ATOM 809 C CA . LYS A 1 98 ? -14.671 -2.730 -2.355 1.00 97.19 98 LYS A CA 1
ATOM 810 C C . LYS A 1 98 ? -15.699 -3.695 -1.782 1.00 97.19 98 LYS A C 1
ATOM 812 O O . LYS A 1 98 ? -16.774 -3.850 -2.355 1.00 97.19 98 LYS A O 1
ATOM 817 N N . LEU A 1 99 ? -15.354 -4.336 -0.673 1.00 96.44 99 LEU A N 1
ATOM 818 C CA . LEU A 1 99 ? -16.246 -5.260 0.016 1.00 96.44 99 LEU A CA 1
ATOM 819 C C . LEU A 1 99 ? -17.372 -4.494 0.724 1.00 96.44 99 LEU A C 1
ATOM 821 O O . LEU A 1 99 ? -17.203 -3.332 1.105 1.00 96.44 99 LEU A O 1
ATOM 825 N N . ALA A 1 100 ? -18.529 -5.146 0.860 1.00 94.81 100 ALA A N 1
ATOM 826 C CA . ALA A 1 100 ? -19.689 -4.579 1.549 1.00 94.81 100 ALA A CA 1
ATOM 827 C C . ALA A 1 100 ? -19.435 -4.440 3.057 1.00 94.81 100 ALA A C 1
ATOM 829 O O . ALA A 1 100 ? -19.829 -3.446 3.663 1.00 94.81 100 ALA A O 1
ATOM 830 N N . GLU A 1 101 ? -18.729 -5.414 3.630 1.00 95.19 101 GLU A N 1
ATOM 831 C CA . GLU A 1 101 ? -18.313 -5.433 5.028 1.00 95.19 101 GLU A CA 1
ATOM 832 C C . GLU A 1 101 ? -16.818 -5.129 5.143 1.00 95.19 101 GLU A C 1
ATOM 834 O O . GLU A 1 101 ? -16.021 -5.505 4.277 1.00 95.19 101 GLU A O 1
ATOM 839 N N . VAL A 1 102 ? -16.441 -4.430 6.216 1.00 95.12 102 VAL A N 1
ATOM 840 C CA . VAL A 1 102 ? -15.039 -4.132 6.519 1.00 95.12 102 VAL A CA 1
ATOM 841 C C . VAL A 1 102 ? -14.368 -5.419 7.018 1.00 95.12 102 VAL A C 1
ATOM 843 O O . VAL A 1 102 ? -14.783 -5.939 8.050 1.00 95.12 102 VAL A O 1
ATOM 846 N N . PRO A 1 103 ? -13.329 -5.936 6.334 1.00 92.38 103 PRO A N 1
ATOM 847 C CA . PRO A 1 103 ? -12.750 -7.246 6.662 1.00 92.38 103 PRO A CA 1
ATOM 848 C C . PRO A 1 103 ? -12.050 -7.284 8.019 1.00 92.38 103 PRO A C 1
ATOM 850 O O . PRO A 1 103 ? -12.060 -8.297 8.711 1.00 92.38 103 PRO A O 1
ATOM 853 N N . ALA A 1 104 ? -11.418 -6.171 8.395 1.00 91.31 104 ALA A N 1
ATOM 854 C CA . ALA A 1 104 ? -10.809 -5.999 9.699 1.00 91.31 104 ALA A CA 1
ATOM 855 C C . ALA A 1 104 ? -10.804 -4.525 10.097 1.00 91.31 104 ALA A C 1
ATOM 857 O O . ALA A 1 104 ? -10.414 -3.659 9.315 1.00 91.31 104 ALA A O 1
ATOM 858 N N . GLU A 1 105 ? -11.161 -4.248 11.345 1.00 94.19 105 GLU A N 1
ATOM 859 C CA . GLU A 1 105 ? -10.970 -2.922 11.919 1.00 94.19 105 GLU A CA 1
ATOM 860 C C . GLU A 1 105 ? -9.475 -2.650 12.130 1.00 94.19 105 GLU A C 1
ATOM 862 O O . GLU A 1 105 ? -8.725 -3.491 12.642 1.00 94.19 105 GLU A O 1
ATOM 867 N N . VAL A 1 106 ? -9.039 -1.461 11.717 1.00 95.81 106 VAL A N 1
ATOM 868 C CA . VAL A 1 106 ? -7.667 -0.980 11.892 1.00 95.81 106 VAL A CA 1
ATOM 869 C C . VAL A 1 106 ? -7.744 0.405 12.519 1.00 95.81 106 VAL A C 1
ATOM 871 O O . VAL A 1 106 ? -8.175 1.367 11.884 1.00 95.81 106 VAL A O 1
ATOM 874 N N . GLU A 1 107 ? -7.335 0.505 13.783 1.00 93.62 107 GLU A N 1
ATOM 875 C CA . GLU A 1 107 ? -7.464 1.734 14.563 1.00 93.62 107 GLU A CA 1
ATOM 876 C C . GLU A 1 107 ? -6.787 2.925 13.869 1.00 93.62 107 GLU A C 1
ATOM 878 O O . GLU A 1 107 ? -5.605 2.889 13.528 1.00 93.62 107 GLU A O 1
ATOM 883 N N . GLY A 1 108 ? -7.546 4.004 13.663 1.00 92.94 108 GLY A N 1
ATOM 884 C CA . GLY A 1 108 ? -7.048 5.209 13.000 1.00 92.94 108 GLY A CA 1
ATOM 885 C C . GLY A 1 108 ? -6.977 5.114 11.473 1.00 92.94 108 GLY A C 1
ATOM 886 O O . GLY A 1 108 ? -6.400 6.007 10.845 1.00 92.94 108 GLY A O 1
ATOM 887 N N . TYR A 1 109 ? -7.574 4.089 10.859 1.00 95.25 109 TYR A N 1
ATOM 888 C CA . TYR A 1 109 ? -7.649 3.932 9.408 1.00 95.25 109 TYR A CA 1
ATOM 889 C C . TYR A 1 109 ? -9.077 3.624 8.939 1.00 95.25 109 TYR A C 1
ATOM 891 O O . TYR A 1 109 ? -9.870 3.019 9.647 1.00 95.25 109 TYR A O 1
ATOM 899 N N . ASN A 1 110 ? -9.403 4.044 7.716 1.00 94.81 110 ASN A N 1
ATOM 900 C CA . ASN A 1 110 ? -10.637 3.685 7.025 1.00 94.81 110 ASN A CA 1
ATOM 901 C C . ASN A 1 110 ? -10.334 2.651 5.946 1.00 94.81 110 ASN A C 1
ATOM 903 O O . ASN A 1 110 ? -9.408 2.836 5.152 1.00 94.81 110 ASN A O 1
ATOM 907 N N . TYR A 1 111 ? -11.163 1.619 5.854 1.00 96.81 111 TYR A N 1
ATOM 908 C CA . TYR A 1 111 ? -11.113 0.659 4.758 1.00 96.81 111 TYR A CA 1
ATOM 909 C C . TYR A 1 111 ? -11.399 1.322 3.401 1.00 96.81 111 TYR A C 1
ATOM 911 O O . TYR A 1 111 ? -12.327 2.128 3.270 1.00 96.81 111 TYR A O 1
ATOM 919 N N . LEU A 1 112 ? -10.606 0.973 2.382 1.00 96.38 112 LEU A N 1
ATOM 920 C CA . LEU A 1 112 ? -10.820 1.417 1.004 1.00 96.38 112 LEU A CA 1
ATOM 921 C C . LEU A 1 112 ? -11.292 0.291 0.091 1.00 96.38 112 LEU A C 1
ATOM 923 O O . LEU A 1 112 ? -12.347 0.418 -0.531 1.00 96.38 112 LEU A O 1
ATOM 927 N N . CYS A 1 113 ? -10.476 -0.752 -0.050 1.00 97.88 113 CYS A N 1
ATOM 928 C CA . CYS A 1 113 ? -10.700 -1.832 -1.005 1.00 97.88 113 CYS A CA 1
ATOM 929 C C . CYS A 1 113 ? -9.869 -3.069 -0.659 1.00 97.88 113 CYS A C 1
ATOM 931 O O . CYS A 1 113 ? -9.105 -3.102 0.308 1.00 97.88 113 CYS A O 1
ATOM 933 N N . THR A 1 114 ? -10.044 -4.117 -1.446 1.00 98.38 114 THR A N 1
ATOM 934 C CA . THR A 1 114 ? -9.341 -5.387 -1.330 1.00 98.38 114 THR A CA 1
ATOM 935 C C . THR A 1 114 ? -8.877 -5.830 -2.698 1.00 98.38 114 THR A C 1
ATOM 937 O O . THR A 1 114 ? -9.657 -5.821 -3.647 1.00 98.38 114 THR A O 1
ATOM 940 N N . LEU A 1 115 ? -7.610 -6.218 -2.778 1.00 98.31 115 LEU A N 1
ATOM 941 C CA . LEU A 1 115 ? -7.073 -6.981 -3.888 1.00 98.31 115 LEU A CA 1
ATOM 942 C C . LEU A 1 115 ? -7.190 -8.459 -3.525 1.00 98.31 115 LEU A C 1
ATOM 944 O O . LEU A 1 115 ? -6.607 -8.890 -2.534 1.00 98.31 115 LEU A O 1
ATOM 948 N N . LYS A 1 116 ? -7.965 -9.207 -4.303 1.00 98.06 116 LYS A N 1
ATOM 949 C CA . LYS A 1 116 ? -8.050 -10.667 -4.240 1.00 98.06 116 LYS A CA 1
ATOM 950 C C . LYS A 1 116 ? -7.093 -11.264 -5.260 1.00 98.06 116 LYS A C 1
ATOM 952 O O . LYS A 1 116 ? -7.068 -10.776 -6.391 1.00 98.06 116 LYS A O 1
ATOM 957 N N . LEU A 1 117 ? -6.330 -12.255 -4.818 1.00 94.94 117 LEU A N 1
ATOM 958 C CA . LEU A 1 117 ? -5.389 -13.064 -5.593 1.00 94.94 117 LEU A CA 1
ATOM 959 C C . LEU A 1 117 ? -5.991 -14.442 -5.885 1.00 94.94 117 LEU A C 1
ATOM 961 O O . LEU A 1 117 ? -6.924 -14.840 -5.147 1.00 94.94 117 LEU A O 1
#

Foldseek 3Di:
DDDQDPDPVSQPFDDLVVQEDDDPDVQLSSLLRRFDAVVNPSQWHWYDDDFKIWIWGFADDPVCCVPCVVRSVVSSVRSVVSSVVSCVVVVHDKDKAADPDDPDDDPRIGTDIMIGD